Protein AF-A0A4Q6AE22-F1 (afdb_monomer_lite)

Radius of gyration: 16.76 Å; chains: 1; bounding box: 38×39×41 Å

Sequence (155 aa):
HFQGVCQVVDRLLEIVHPNRIYMGQKDYQQCQVVQRLLHLTNRDQLEMITVPTIREEDGLAMSSRNMRLNNSQRAKAPALYKTLVLAKASIQLHPLTEIKQKAVAALTAEGFAVDYFEIADATALLPSTDSSQKLVALVAASLDDIRLIDNLPLN

Foldseek 3Di:
DLVVVLVVVVVCCVVPVDLEDEAECFVLVSLLSVCVSCVVVVNPSRHYHYDYFDADPLRQGDDPLLVVDDPLRNVLRSLQVVLQVVLLVCLVPDFNVVSQVVSVVSSVVSPKAWPGWAKAASNPRHHDGSPHDWIKIKTWIDDVPRIDIGMDTND

pLDDT: mean 95.1, std 4.65, range [72.88, 98.69]

Structure (mmCIF, N/CA/C/O backbone):
data_AF-A0A4Q6AE22-F1
#
_entry.id   AF-A0A4Q6AE22-F1
#
loop_
_atom_site.group_PDB
_atom_site.id
_atom_site.type_symbol
_atom_site.label_atom_id
_atom_site.label_alt_id
_atom_site.label_comp_id
_atom_site.label_asym_id
_atom_site.label_entity_id
_atom_site.label_seq_id
_atom_site.pdbx_PDB_ins_code
_atom_site.Cartn_x
_atom_site.Cartn_y
_atom_site.Cartn_z
_atom_site.occupancy
_atom_site.B_iso_or_equiv
_atom_site.auth_seq_id
_atom_site.auth_comp_id
_atom_site.auth_asym_id
_atom_site.auth_atom_id
_atom_site.pdbx_PDB_model_num
ATOM 1 N N . HIS A 1 1 ? 13.798 -7.065 1.403 1.00 85.69 1 HIS A N 1
ATOM 2 C CA . HIS A 1 1 ? 12.707 -7.265 0.422 1.00 85.69 1 HIS A CA 1
ATOM 3 C C . HIS A 1 1 ? 12.933 -6.447 -0.854 1.00 85.69 1 HIS A C 1
ATOM 5 O O . HIS A 1 1 ? 13.262 -7.053 -1.864 1.00 85.69 1 HIS A O 1
ATOM 11 N N . PHE A 1 2 ? 12.861 -5.107 -0.820 1.00 92.25 2 PHE A N 1
ATOM 12 C CA . PHE A 1 2 ? 12.948 -4.266 -2.032 1.00 92.25 2 PHE A CA 1
ATOM 13 C C . PHE A 1 2 ? 14.236 -4.408 -2.854 1.00 92.25 2 PHE A C 1
ATOM 15 O O . PHE A 1 2 ? 14.163 -4.376 -4.073 1.00 92.25 2 PHE A O 1
ATOM 22 N N . GLN A 1 3 ? 15.392 -4.652 -2.229 1.00 92.81 3 GLN A N 1
ATOM 23 C CA . 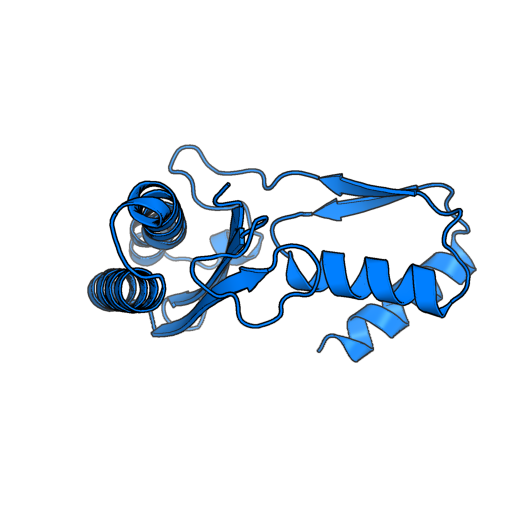GLN A 1 3 ? 16.628 -4.942 -2.970 1.00 92.81 3 GLN A CA 1
ATOM 24 C C . GLN A 1 3 ? 16.473 -6.140 -3.922 1.00 92.81 3 GLN A C 1
ATOM 26 O O . GLN A 1 3 ? 16.933 -6.082 -5.057 1.00 92.81 3 GLN A O 1
ATOM 31 N N . GLY A 1 4 ? 15.783 -7.198 -3.484 1.00 95.38 4 GLY A N 1
ATOM 32 C CA . GLY A 1 4 ? 15.500 -8.360 -4.328 1.00 95.38 4 GLY A CA 1
ATOM 33 C C . GLY A 1 4 ? 14.552 -8.019 -5.477 1.00 95.38 4 GLY A C 1
ATOM 34 O O . GLY A 1 4 ? 14.780 -8.454 -6.600 1.00 95.38 4 GLY A O 1
ATOM 35 N N . VAL A 1 5 ? 13.539 -7.179 -5.228 1.00 96.00 5 VAL A N 1
ATOM 36 C CA . VAL A 1 5 ? 12.656 -6.668 -6.290 1.00 96.00 5 VAL A CA 1
ATOM 37 C C . VAL A 1 5 ? 13.462 -5.892 -7.330 1.00 96.00 5 VAL A C 1
ATOM 39 O O . VAL A 1 5 ? 13.326 -6.171 -8.517 1.00 96.00 5 VAL A O 1
ATOM 42 N N . CYS A 1 6 ? 14.343 -4.982 -6.902 1.00 96.00 6 CYS A N 1
ATOM 43 C CA . CYS A 1 6 ? 15.194 -4.226 -7.819 1.00 96.00 6 CYS A CA 1
ATOM 44 C C . CYS A 1 6 ? 16.068 -5.142 -8.676 1.00 96.00 6 CYS A C 1
ATOM 46 O O . CYS A 1 6 ? 16.102 -4.967 -9.885 1.00 96.00 6 CYS A O 1
ATOM 48 N N . GLN A 1 7 ? 16.732 -6.132 -8.072 1.00 96.31 7 GLN A N 1
ATOM 49 C CA . GLN A 1 7 ? 17.598 -7.069 -8.798 1.00 96.31 7 GLN A CA 1
ATOM 50 C C . GLN A 1 7 ? 16.832 -7.871 -9.853 1.00 96.31 7 GLN A C 1
ATOM 52 O O . GLN A 1 7 ? 17.293 -8.012 -10.982 1.00 96.31 7 GLN A O 1
ATOM 57 N N . VAL A 1 8 ? 15.651 -8.386 -9.499 1.00 97.25 8 VAL A N 1
ATOM 58 C CA . VAL A 1 8 ? 14.835 -9.171 -10.432 1.00 97.25 8 VAL A CA 1
ATOM 59 C C . VAL A 1 8 ? 14.297 -8.292 -11.557 1.00 97.25 8 VAL A C 1
ATOM 61 O O . VAL A 1 8 ? 14.395 -8.676 -12.719 1.00 97.25 8 VAL A O 1
ATOM 64 N N . VAL A 1 9 ? 13.757 -7.112 -11.238 1.00 96.88 9 VAL A N 1
ATOM 65 C CA . VAL A 1 9 ? 13.241 -6.178 -12.249 1.00 96.88 9 VAL A CA 1
ATOM 66 C C . VAL A 1 9 ? 14.359 -5.736 -13.186 1.00 96.88 9 VAL A C 1
ATOM 68 O O . VAL A 1 9 ? 14.178 -5.791 -14.398 1.00 96.88 9 VAL A O 1
ATOM 71 N N . ASP A 1 10 ? 15.523 -5.367 -12.652 1.00 96.56 10 ASP A N 1
ATOM 72 C CA . ASP A 1 10 ? 16.675 -4.965 -13.457 1.00 96.56 10 ASP A CA 1
ATOM 73 C C . ASP A 1 10 ? 17.097 -6.074 -14.426 1.00 96.56 10 ASP A C 1
ATOM 75 O O . ASP A 1 10 ? 17.202 -5.846 -15.631 1.00 96.56 10 ASP A O 1
ATOM 79 N N . ARG A 1 11 ? 17.201 -7.312 -13.928 1.00 97.25 11 ARG A N 1
ATOM 80 C CA . ARG A 1 11 ? 17.538 -8.468 -14.759 1.00 97.25 11 ARG A CA 1
ATOM 81 C C . ARG A 1 11 ? 16.492 -8.751 -15.840 1.00 97.25 11 ARG A C 1
ATOM 83 O O . ARG A 1 11 ? 16.852 -9.119 -16.954 1.00 97.25 11 ARG A O 1
ATOM 90 N N . LEU A 1 12 ? 15.203 -8.589 -15.541 1.00 97.56 12 LEU A N 1
ATOM 91 C CA . LEU A 1 12 ? 14.133 -8.760 -16.530 1.00 97.56 12 LEU A CA 1
ATOM 92 C C . LEU A 1 12 ? 14.196 -7.693 -17.627 1.00 97.56 12 LEU A C 1
ATOM 94 O O . LEU A 1 12 ? 14.011 -8.016 -18.799 1.00 97.56 12 LEU A O 1
ATOM 98 N N . LEU A 1 13 ? 14.490 -6.443 -17.266 1.00 96.44 13 LEU A N 1
ATOM 99 C CA . LEU A 1 13 ? 14.644 -5.346 -18.222 1.00 96.44 13 LEU A CA 1
ATOM 100 C C . LEU A 1 13 ? 15.820 -5.576 -19.180 1.00 96.44 13 LEU A C 1
ATOM 102 O O . LEU A 1 13 ? 15.693 -5.294 -20.370 1.00 96.44 13 LEU A O 1
ATOM 106 N N . GLU A 1 14 ? 16.927 -6.136 -18.684 1.00 95.38 14 GLU A N 1
ATOM 107 C CA . GLU A 1 14 ? 18.074 -6.535 -19.511 1.00 95.38 14 GLU A CA 1
ATOM 108 C C . GLU A 1 14 ? 17.773 -7.684 -20.474 1.00 95.38 14 GLU A C 1
ATOM 110 O O . GLU A 1 14 ? 18.430 -7.793 -21.499 1.00 95.38 14 GLU A O 1
ATOM 115 N 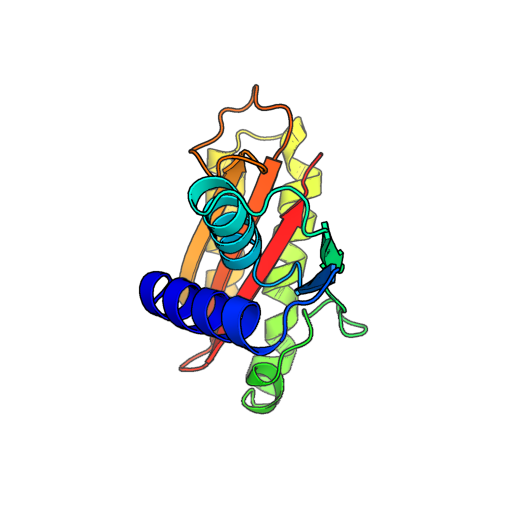N . ILE A 1 15 ? 16.843 -8.577 -20.132 1.00 97.31 15 ILE A N 1
ATOM 116 C CA . ILE A 1 15 ? 16.516 -9.745 -20.962 1.00 97.31 15 ILE A CA 1
ATOM 117 C C . ILE A 1 15 ? 15.461 -9.390 -22.012 1.00 97.31 15 ILE A C 1
ATOM 119 O O . ILE A 1 15 ? 15.552 -9.822 -23.158 1.00 97.31 15 ILE A O 1
ATOM 123 N N . VAL A 1 16 ? 14.427 -8.651 -21.607 1.00 97.56 16 VAL A N 1
ATOM 124 C CA . VAL A 1 16 ? 13.226 -8.423 -22.424 1.00 97.56 16 VAL A CA 1
ATOM 125 C C . VAL A 1 16 ? 13.347 -7.174 -23.297 1.00 97.56 16 VAL A C 1
ATOM 127 O O . VAL A 1 16 ? 12.730 -7.123 -24.356 1.00 97.56 16 VAL A O 1
ATOM 130 N N . HIS A 1 17 ? 14.121 -6.170 -22.871 1.00 94.75 17 HIS A N 1
ATOM 131 C CA . HIS A 1 17 ? 14.230 -4.865 -23.536 1.00 94.75 17 HIS A CA 1
ATOM 132 C C . HIS A 1 17 ? 12.874 -4.212 -23.881 1.00 94.75 17 HIS A C 1
ATOM 134 O O . HIS A 1 17 ? 12.637 -3.834 -25.031 1.00 94.75 17 HIS A O 1
ATOM 140 N N . PRO A 1 18 ? 11.945 -4.080 -22.916 1.00 96.44 18 PRO A N 1
ATOM 141 C CA . PRO A 1 18 ? 10.623 -3.558 -23.215 1.00 96.44 18 PRO A CA 1
ATOM 142 C C . PRO A 1 18 ? 10.654 -2.041 -23.440 1.00 96.44 18 PRO A C 1
ATOM 144 O O . PRO A 1 18 ? 11.430 -1.317 -22.818 1.00 96.44 18 PRO A O 1
ATOM 147 N N . ASN A 1 19 ? 9.727 -1.537 -24.256 1.00 95.75 19 ASN A N 1
ATOM 148 C CA . ASN A 1 19 ? 9.468 -0.095 -24.347 1.00 95.75 19 ASN A CA 1
ATOM 149 C C . ASN A 1 19 ? 8.627 0.420 -23.169 1.00 95.75 19 ASN A C 1
ATOM 151 O O . ASN A 1 19 ? 8.698 1.598 -22.827 1.00 95.75 19 ASN A O 1
ATOM 155 N N . ARG A 1 20 ? 7.810 -0.462 -22.576 1.00 96.94 20 ARG A N 1
ATOM 156 C CA . ARG A 1 20 ? 6.855 -0.137 -21.514 1.00 96.94 20 ARG A CA 1
ATOM 157 C C . ARG A 1 20 ? 6.848 -1.196 -20.427 1.00 96.94 20 ARG A C 1
ATOM 159 O O . ARG A 1 20 ? 6.905 -2.386 -20.735 1.00 96.94 20 ARG A O 1
ATOM 166 N N . ILE A 1 21 ? 6.671 -0.776 -19.180 1.00 97.06 21 ILE A N 1
ATOM 167 C CA . ILE A 1 21 ? 6.337 -1.674 -18.069 1.00 97.06 21 ILE A CA 1
ATOM 168 C C . ILE A 1 21 ? 5.072 -1.198 -17.369 1.00 97.06 21 ILE A C 1
ATOM 170 O O . ILE A 1 21 ? 4.838 -0.000 -17.234 1.00 97.06 21 ILE A O 1
ATOM 174 N N . TYR A 1 22 ? 4.269 -2.146 -16.901 1.00 97.31 22 TYR A N 1
ATOM 175 C CA . TYR A 1 22 ? 3.014 -1.875 -16.210 1.00 97.31 22 TYR A CA 1
ATOM 176 C C . TYR A 1 22 ? 3.121 -2.368 -14.774 1.00 97.31 22 TYR A C 1
ATOM 178 O O . TYR A 1 22 ? 3.446 -3.530 -14.535 1.00 97.31 22 TYR A O 1
ATOM 186 N N . MET A 1 23 ? 2.858 -1.480 -13.822 1.00 97.00 23 MET A N 1
ATOM 187 C CA . MET A 1 23 ? 3.033 -1.742 -12.396 1.00 97.00 23 MET A CA 1
ATOM 188 C C . MET A 1 23 ? 1.728 -1.449 -11.660 1.00 97.00 23 MET A C 1
ATOM 190 O O . MET A 1 23 ? 1.119 -0.402 -11.859 1.00 97.00 23 MET A O 1
ATOM 194 N N . GLY A 1 24 ? 1.269 -2.377 -10.823 1.00 96.94 24 GLY A N 1
ATOM 195 C CA . GLY A 1 24 ? 0.023 -2.204 -10.076 1.00 96.94 24 GLY A CA 1
ATOM 196 C C . GLY A 1 24 ? 0.176 -1.199 -8.934 1.00 96.94 24 GLY A C 1
ATOM 197 O O . GLY A 1 24 ? 1.002 -1.397 -8.046 1.00 96.94 24 GLY A O 1
ATOM 198 N N . GLN A 1 25 ? -0.671 -0.167 -8.906 1.00 96.50 25 GLN A N 1
ATOM 199 C CA . GLN A 1 25 ? -0.639 0.913 -7.910 1.00 96.50 25 GLN A CA 1
ATOM 200 C C . GLN A 1 25 ? -0.776 0.419 -6.464 1.00 96.50 25 GLN A C 1
ATOM 202 O O . GLN A 1 25 ? -0.298 1.072 -5.538 1.00 96.50 25 GLN A O 1
ATOM 207 N N . LYS A 1 26 ? -1.428 -0.728 -6.253 1.00 96.94 26 LYS A N 1
ATOM 208 C CA . LYS A 1 26 ? -1.612 -1.338 -4.931 1.00 96.94 26 LYS A CA 1
ATOM 209 C C . LYS A 1 26 ? -0.288 -1.490 -4.176 1.00 96.94 26 LYS A C 1
ATOM 211 O O . LYS A 1 26 ? -0.217 -1.170 -2.991 1.00 96.94 26 LYS A O 1
ATOM 216 N N . ASP A 1 27 ? 0.766 -1.905 -4.871 1.00 95.75 27 ASP A N 1
ATOM 217 C CA . ASP A 1 27 ? 2.125 -1.984 -4.344 1.00 95.75 27 ASP A CA 1
ATOM 218 C C . ASP A 1 27 ? 2.837 -0.633 -4.544 1.00 95.75 27 ASP A C 1
ATOM 220 O O . ASP A 1 27 ? 3.845 -0.521 -5.242 1.00 95.75 27 ASP A O 1
ATOM 224 N N . TYR A 1 28 ? 2.292 0.425 -3.935 1.00 95.69 28 TYR A N 1
ATOM 225 C CA . TYR A 1 28 ? 2.704 1.815 -4.175 1.00 9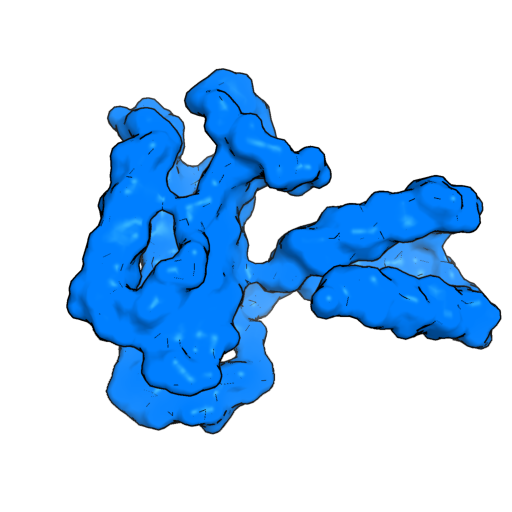5.69 28 TYR A CA 1
ATOM 226 C C . TYR A 1 28 ? 4.201 2.044 -3.944 1.00 95.69 28 TYR A C 1
ATOM 228 O O . TYR A 1 28 ? 4.894 2.625 -4.775 1.00 95.69 28 TYR A O 1
ATOM 236 N N . GLN A 1 29 ? 4.727 1.519 -2.833 1.00 94.75 29 GLN A N 1
ATOM 237 C CA . GLN A 1 29 ? 6.153 1.611 -2.517 1.00 94.75 29 GLN A CA 1
ATOM 238 C C . GLN A 1 29 ? 7.012 0.909 -3.574 1.00 94.75 29 GLN A C 1
ATOM 240 O O . GLN A 1 29 ? 8.062 1.424 -3.945 1.00 94.75 29 GLN A O 1
ATOM 245 N N . GLN A 1 30 ? 6.559 -0.232 -4.104 1.00 95.62 30 GLN A N 1
ATOM 246 C CA . GLN A 1 30 ? 7.262 -0.926 -5.180 1.00 95.62 30 GLN A CA 1
ATOM 247 C C . GLN A 1 30 ? 7.270 -0.097 -6.467 1.00 95.62 30 GLN A C 1
ATOM 249 O O . GLN A 1 30 ? 8.299 -0.047 -7.135 1.00 95.62 30 GLN A O 1
ATOM 254 N N . CYS A 1 31 ? 6.168 0.587 -6.790 1.00 95.69 31 CYS A N 1
ATOM 255 C CA . CYS A 1 31 ? 6.121 1.501 -7.931 1.00 95.69 31 CYS A CA 1
ATOM 256 C C . CYS A 1 31 ? 7.166 2.617 -7.789 1.00 95.69 31 CYS A C 1
ATOM 258 O O . CYS A 1 31 ? 7.968 2.815 -8.699 1.00 95.69 31 CYS A O 1
ATOM 260 N N . GLN A 1 32 ? 7.239 3.267 -6.623 1.00 94.25 32 GLN A N 1
ATOM 261 C CA . GLN A 1 32 ? 8.235 4.315 -6.369 1.00 94.25 32 GLN A CA 1
ATOM 262 C C . GLN A 1 32 ? 9.674 3.780 -6.412 1.00 94.25 32 GLN A C 1
ATOM 264 O O . GLN A 1 32 ? 10.564 4.420 -6.974 1.00 94.25 32 GLN A O 1
ATOM 269 N N . VAL A 1 33 ? 9.909 2.585 -5.865 1.00 95.06 33 VAL A N 1
ATOM 270 C CA . VAL A 1 33 ? 11.220 1.922 -5.898 1.00 95.06 33 VAL A CA 1
ATOM 271 C C . VAL A 1 33 ? 11.652 1.612 -7.333 1.00 95.06 33 VAL A C 1
ATOM 273 O O . VAL A 1 33 ? 12.793 1.898 -7.693 1.00 95.06 33 VAL A O 1
ATOM 276 N N . VAL A 1 34 ? 10.760 1.068 -8.167 1.00 95.75 34 VAL A N 1
ATOM 277 C CA . VAL A 1 34 ? 11.070 0.760 -9.573 1.00 95.75 34 VAL A CA 1
ATOM 278 C C . VAL A 1 34 ? 11.266 2.039 -10.384 1.00 95.75 34 VAL A C 1
ATOM 280 O O . VAL A 1 34 ? 12.232 2.124 -11.136 1.00 95.75 34 VAL A O 1
ATOM 283 N N . GLN A 1 35 ? 10.448 3.071 -10.168 1.00 94.50 35 GLN A N 1
ATOM 284 C CA . GLN A 1 35 ? 10.649 4.376 -10.798 1.00 94.50 35 GLN A CA 1
ATOM 285 C C . GLN A 1 35 ? 12.040 4.942 -10.469 1.00 94.50 35 GLN A C 1
ATOM 287 O O . GLN A 1 35 ? 12.754 5.422 -11.351 1.00 94.50 35 GLN A O 1
ATOM 292 N N . ARG A 1 36 ? 12.464 4.845 -9.201 1.00 94.12 36 ARG A N 1
ATOM 293 C CA . ARG A 1 36 ? 13.798 5.284 -8.776 1.00 94.12 36 ARG A CA 1
ATOM 294 C C . ARG A 1 36 ? 14.910 4.424 -9.376 1.00 94.12 36 ARG A C 1
ATOM 296 O O . ARG A 1 36 ? 15.947 4.973 -9.735 1.00 94.12 36 ARG A O 1
ATOM 303 N N . LEU A 1 37 ? 14.709 3.112 -9.499 1.00 95.69 37 LEU A N 1
ATOM 304 C CA . LEU A 1 37 ? 15.655 2.204 -10.152 1.00 95.69 37 LEU A CA 1
ATOM 305 C C . LEU A 1 37 ? 15.881 2.586 -11.619 1.00 95.69 37 LEU A C 1
ATOM 307 O O . LEU A 1 37 ? 17.031 2.669 -12.046 1.00 95.69 37 LEU A O 1
ATOM 311 N N . LEU A 1 38 ? 14.810 2.844 -12.378 1.00 95.81 38 LEU A N 1
ATOM 312 C CA . LEU A 1 38 ? 14.913 3.245 -13.786 1.00 95.81 38 LEU A CA 1
ATOM 313 C C . LEU A 1 38 ? 15.749 4.514 -13.939 1.00 95.81 38 LEU A C 1
ATOM 315 O O . LEU A 1 38 ? 16.655 4.558 -14.766 1.00 95.81 38 LEU A O 1
ATOM 319 N N . HIS A 1 39 ? 15.511 5.496 -13.073 1.00 94.50 39 HIS A N 1
ATOM 320 C CA . HIS A 1 39 ? 16.293 6.723 -13.053 1.00 94.50 39 HIS A CA 1
ATOM 321 C C . HIS A 1 39 ? 17.772 6.477 -12.715 1.00 94.50 39 HIS A C 1
ATOM 323 O O . HIS A 1 39 ? 18.668 6.933 -13.417 1.00 94.50 39 HIS A O 1
ATOM 329 N N . LEU A 1 40 ? 18.056 5.698 -11.664 1.00 95.12 40 LEU A N 1
ATOM 330 C CA . LEU A 1 40 ? 19.432 5.393 -11.245 1.00 95.12 40 LEU A CA 1
ATOM 331 C C . LEU A 1 40 ? 20.215 4.557 -12.269 1.00 95.12 40 LEU A C 1
ATOM 333 O O . LEU A 1 40 ? 21.443 4.558 -12.244 1.00 95.12 40 LEU A O 1
ATOM 337 N N . THR A 1 41 ? 19.518 3.845 -13.155 1.00 95.06 41 THR A N 1
ATOM 338 C CA . THR A 1 41 ? 20.111 3.003 -14.206 1.00 95.06 41 THR A CA 1
ATOM 339 C C . THR A 1 41 ? 20.099 3.668 -15.586 1.00 95.06 41 THR A C 1
ATOM 341 O O . THR A 1 41 ? 20.421 3.014 -16.575 1.00 95.06 41 THR A O 1
ATOM 344 N N . ASN A 1 42 ? 19.779 4.969 -15.664 1.00 94.69 42 ASN A N 1
ATOM 345 C CA . ASN A 1 42 ? 19.686 5.758 -16.902 1.00 94.69 42 ASN A CA 1
ATOM 346 C C . ASN A 1 42 ? 18.695 5.180 -17.930 1.00 94.69 42 ASN A C 1
ATOM 348 O O . ASN A 1 42 ? 18.930 5.220 -19.139 1.00 94.69 42 ASN A O 1
ATOM 352 N N . ARG A 1 43 ? 17.581 4.620 -17.453 1.00 94.69 43 ARG A N 1
ATOM 353 C CA . ARG A 1 43 ? 16.504 4.044 -18.273 1.00 94.69 43 ARG A CA 1
ATOM 354 C C . ARG A 1 43 ? 15.254 4.924 -18.287 1.00 94.69 43 ARG A C 1
ATOM 356 O O . ARG A 1 43 ? 14.156 4.411 -18.465 1.00 94.69 43 ARG A O 1
ATOM 363 N N . ASP A 1 44 ? 15.401 6.242 -18.145 1.00 90.06 44 ASP A N 1
ATOM 364 C CA . ASP A 1 44 ? 14.270 7.187 -18.119 1.00 90.06 44 ASP A CA 1
ATOM 365 C C . ASP A 1 44 ? 13.440 7.199 -19.423 1.00 90.06 44 ASP A C 1
ATOM 367 O O . ASP A 1 44 ? 12.316 7.690 -19.434 1.00 90.06 44 ASP A O 1
ATOM 371 N N . GLN A 1 45 ? 13.970 6.650 -20.526 1.00 91.75 45 GLN A N 1
ATOM 372 C CA . GLN A 1 45 ? 13.238 6.491 -21.793 1.00 91.75 45 GLN A CA 1
ATOM 373 C C . GLN A 1 45 ? 12.225 5.335 -21.774 1.00 91.75 45 GLN A C 1
ATOM 375 O O . GLN A 1 45 ? 11.355 5.271 -22.641 1.00 91.75 45 GLN A O 1
ATOM 380 N N . LEU A 1 46 ? 12.347 4.408 -20.821 1.00 95.44 46 LEU A N 1
ATOM 381 C CA . LEU A 1 46 ? 11.389 3.328 -20.638 1.00 95.44 46 LEU A CA 1
ATOM 382 C C . LEU A 1 46 ? 10.144 3.879 -19.943 1.00 95.44 46 LEU A C 1
ATOM 384 O O . LEU A 1 46 ? 10.213 4.416 -18.838 1.00 95.44 46 LEU A O 1
ATOM 388 N N . GLU A 1 47 ? 8.986 3.715 -20.576 1.00 96.19 47 GLU A N 1
ATOM 389 C CA . GLU A 1 47 ? 7.727 4.237 -20.052 1.00 96.19 47 GLU A CA 1
ATOM 390 C C . GLU A 1 47 ? 7.171 3.291 -18.975 1.00 96.19 47 GLU A C 1
ATOM 392 O O . GLU A 1 47 ? 6.716 2.179 -19.260 1.00 96.19 47 GLU A O 1
ATOM 397 N N . MET A 1 48 ? 7.210 3.724 -17.715 1.00 96.25 48 MET A N 1
ATOM 398 C CA . MET A 1 48 ? 6.556 3.019 -16.616 1.00 96.25 48 MET A CA 1
ATOM 399 C C . MET A 1 48 ? 5.134 3.546 -16.420 1.00 96.25 48 MET A C 1
ATOM 401 O O . MET A 1 48 ? 4.921 4.723 -16.139 1.00 96.25 48 MET A O 1
ATOM 405 N N . ILE A 1 49 ? 4.158 2.648 -16.531 1.00 97.06 49 ILE A N 1
ATOM 406 C CA . ILE A 1 49 ? 2.734 2.954 -16.412 1.00 97.06 49 ILE A CA 1
ATOM 407 C C . ILE A 1 49 ? 2.206 2.340 -15.117 1.00 97.06 49 ILE A C 1
ATOM 409 O O . ILE A 1 49 ? 2.129 1.117 -14.967 1.00 97.06 49 ILE A O 1
ATOM 413 N N . THR A 1 50 ? 1.808 3.198 -14.181 1.00 95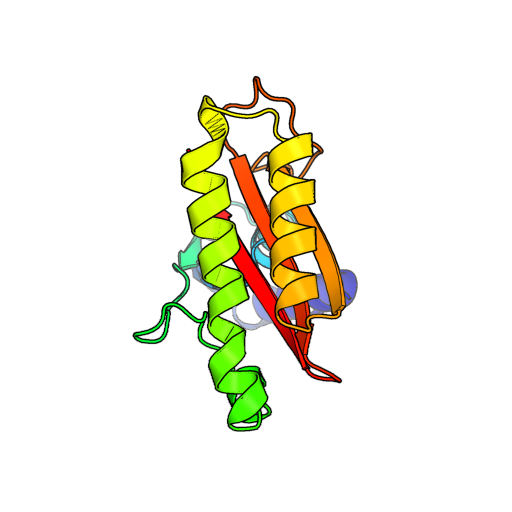.50 50 THR A N 1
ATOM 414 C CA . THR A 1 50 ? 1.141 2.770 -12.948 1.00 95.50 50 THR A CA 1
ATOM 415 C C . THR A 1 50 ? -0.340 2.524 -13.224 1.00 95.50 50 THR A C 1
ATOM 417 O O . THR A 1 50 ? -1.072 3.435 -13.610 1.00 95.50 50 THR A O 1
ATOM 420 N N . VAL A 1 51 ? -0.789 1.287 -13.025 1.00 97.38 51 VAL A N 1
ATOM 421 C CA . VAL A 1 51 ? -2.166 0.852 -13.286 1.00 97.38 51 VAL A CA 1
ATOM 422 C C . VAL A 1 51 ? -2.980 0.921 -11.990 1.00 97.38 51 VAL A C 1
ATOM 424 O O . VAL A 1 51 ? -2.526 0.369 -10.981 1.00 97.38 51 VAL A O 1
ATOM 427 N N . PRO A 1 52 ? -4.168 1.560 -11.983 1.00 96.56 52 PRO A N 1
ATOM 428 C CA . PRO A 1 52 ? -4.996 1.678 -10.787 1.00 96.56 52 PRO A CA 1
ATOM 429 C C . PRO A 1 52 ? -5.327 0.337 -10.128 1.00 96.56 52 PRO A C 1
ATOM 431 O O . PRO A 1 52 ? -5.513 -0.682 -10.795 1.00 96.56 52 PRO A O 1
ATOM 434 N N . THR A 1 53 ? -5.439 0.350 -8.800 1.00 97.56 53 THR A N 1
ATOM 435 C CA . THR A 1 53 ? -5.841 -0.827 -8.022 1.00 97.56 53 THR A CA 1
ATOM 436 C C . THR A 1 53 ? -7.257 -1.263 -8.393 1.00 97.56 53 THR A C 1
ATOM 438 O O . THR A 1 53 ? -8.211 -0.513 -8.186 1.00 97.56 53 THR A O 1
ATOM 441 N N . ILE A 1 54 ? -7.403 -2.500 -8.872 1.00 97.56 54 ILE A N 1
ATOM 442 C CA . ILE A 1 54 ? -8.712 -3.134 -9.054 1.00 97.56 54 ILE A CA 1
ATOM 443 C C . ILE A 1 54 ? -9.233 -3.588 -7.688 1.00 97.56 54 ILE A C 1
ATOM 445 O O . ILE A 1 54 ? -8.485 -4.132 -6.866 1.00 97.56 54 ILE A O 1
ATOM 449 N N . ARG A 1 55 ? -10.518 -3.346 -7.445 1.00 97.69 55 ARG A N 1
ATOM 450 C CA . ARG A 1 55 ? -11.197 -3.635 -6.182 1.00 97.69 55 ARG A CA 1
ATOM 451 C C . ARG A 1 55 ? -12.381 -4.562 -6.418 1.00 97.69 55 ARG A C 1
ATOM 453 O O . ARG A 1 55 ? -12.992 -4.526 -7.481 1.00 97.69 55 ARG A O 1
ATOM 460 N N . GLU A 1 56 ? -12.675 -5.380 -5.418 1.00 97.19 56 GLU A N 1
ATOM 461 C CA . GLU A 1 56 ? -13.921 -6.143 -5.329 1.00 97.19 56 GLU A CA 1
ATOM 462 C C . GLU A 1 56 ? -15.101 -5.190 -5.037 1.00 97.19 56 GLU A C 1
ATOM 464 O O . GLU A 1 56 ? -14.889 -4.019 -4.709 1.00 97.19 56 GLU A O 1
ATOM 469 N N . GLU A 1 57 ? -16.346 -5.664 -5.157 1.00 96.75 57 GLU A N 1
ATOM 470 C CA . GLU A 1 57 ? -17.552 -4.822 -5.008 1.00 96.75 57 GLU A CA 1
ATOM 471 C C . GLU A 1 57 ? -17.648 -4.116 -3.646 1.00 96.75 57 GLU A C 1
ATOM 473 O O . GLU A 1 57 ? -18.187 -3.018 -3.538 1.00 96.75 57 GLU A O 1
ATOM 478 N N . ASP A 1 58 ? -17.080 -4.719 -2.604 1.00 96.31 58 ASP A N 1
ATOM 479 C CA . ASP A 1 58 ? -17.027 -4.164 -1.250 1.00 96.31 58 ASP A CA 1
ATOM 480 C C . ASP A 1 58 ? -15.810 -3.257 -0.992 1.00 96.31 58 ASP A C 1
ATOM 482 O O . ASP A 1 58 ? -15.614 -2.768 0.123 1.00 96.31 58 ASP A O 1
ATOM 486 N N . GLY A 1 59 ? -14.996 -3.012 -2.021 1.00 96.81 59 GLY A N 1
ATOM 487 C CA . GLY A 1 59 ? -13.850 -2.111 -1.994 1.00 96.81 59 GLY A CA 1
ATOM 488 C C . GLY A 1 59 ? -12.523 -2.761 -1.605 1.00 96.81 59 GLY A C 1
ATOM 489 O O . GLY A 1 59 ? -11.486 -2.091 -1.686 1.00 96.81 59 GLY A O 1
ATOM 490 N N . LEU A 1 60 ? -12.506 -4.047 -1.231 1.00 97.69 60 LEU A N 1
ATOM 491 C CA . LEU A 1 60 ? -11.261 -4.758 -0.945 1.00 97.69 60 LEU A CA 1
ATOM 492 C C . LEU A 1 60 ? -10.360 -4.777 -2.189 1.00 97.69 60 LEU A C 1
ATOM 494 O O . LEU A 1 60 ? -10.774 -5.195 -3.268 1.00 97.69 60 LEU A O 1
ATOM 498 N N . ALA A 1 61 ? -9.106 -4.342 -2.044 1.00 97.94 61 ALA A N 1
ATOM 499 C CA . ALA A 1 61 ? -8.127 -4.426 -3.122 1.00 97.94 61 ALA A CA 1
ATOM 500 C C . ALA A 1 61 ? -7.895 -5.891 -3.528 1.00 97.94 61 ALA A C 1
ATOM 502 O O . ALA A 1 61 ? -7.555 -6.731 -2.684 1.00 97.94 61 ALA A O 1
ATOM 503 N N . MET A 1 62 ? -8.020 -6.199 -4.822 1.00 97.12 62 MET A N 1
ATOM 504 C CA . MET A 1 62 ? -7.837 -7.566 -5.309 1.00 97.12 62 MET A CA 1
ATOM 505 C C . MET A 1 62 ? -6.419 -8.065 -4.999 1.00 97.12 62 MET A C 1
ATOM 507 O O . MET A 1 62 ? -5.416 -7.352 -5.125 1.00 97.12 62 MET A O 1
ATOM 511 N N . SER A 1 63 ? -6.326 -9.303 -4.523 1.00 96.12 63 SER A N 1
ATOM 512 C CA . SER A 1 63 ? -5.074 -9.926 -4.100 1.00 96.12 63 SER A CA 1
ATOM 513 C C . SER A 1 63 ? -5.183 -11.435 -4.193 1.00 96.12 63 SER A C 1
ATOM 515 O O . SER A 1 63 ? -6.160 -12.001 -3.713 1.00 96.12 63 SER A O 1
ATOM 517 N N . SER A 1 64 ? -4.125 -12.113 -4.640 1.00 94.56 64 SER A N 1
ATOM 518 C CA . SER A 1 64 ? -4.020 -13.567 -4.446 1.00 94.56 64 SER A CA 1
ATOM 519 C C . SER A 1 64 ? -4.087 -13.952 -2.962 1.00 94.56 64 SER A C 1
ATOM 521 O O . SER A 1 64 ? -4.580 -15.021 -2.618 1.00 94.56 64 SER A O 1
ATOM 523 N N . ARG A 1 65 ? -3.661 -13.052 -2.062 1.00 95.12 65 ARG A N 1
ATOM 524 C CA . ARG A 1 65 ? -3.769 -13.245 -0.607 1.00 95.12 65 ARG A CA 1
ATOM 525 C C . ARG A 1 65 ? -5.217 -13.306 -0.110 1.00 95.12 65 ARG A C 1
ATOM 527 O O . ARG A 1 65 ? -5.437 -13.920 0.926 1.00 95.12 65 ARG A O 1
ATOM 534 N N . ASN A 1 66 ? -6.188 -12.737 -0.833 1.00 96.12 66 ASN A N 1
ATOM 535 C CA . ASN A 1 66 ? -7.594 -12.751 -0.413 1.00 96.12 66 ASN A CA 1
ATOM 536 C C . ASN A 1 66 ? -8.143 -14.186 -0.378 1.00 96.12 66 ASN A C 1
ATOM 538 O O . ASN A 1 66 ? -8.939 -14.507 0.493 1.00 96.12 66 ASN A O 1
ATOM 542 N N . MET A 1 67 ? -7.634 -15.072 -1.245 1.00 95.56 67 MET A N 1
ATOM 543 C CA . MET A 1 67 ? -7.994 -16.498 -1.285 1.00 95.56 67 MET A CA 1
ATOM 544 C C . MET A 1 67 ? -7.602 -17.275 -0.023 1.00 95.56 67 MET A C 1
ATOM 546 O O . MET A 1 67 ? -8.082 -18.384 0.185 1.00 95.56 67 MET A O 1
ATOM 550 N N . ARG A 1 68 ? -6.699 -16.728 0.800 1.00 96.88 68 ARG A N 1
ATOM 551 C CA . ARG A 1 68 ? -6.290 -17.344 2.068 1.00 96.88 68 ARG A CA 1
ATOM 552 C C . ARG A 1 68 ? -7.234 -16.986 3.212 1.00 96.88 68 ARG A C 1
ATOM 554 O O . ARG A 1 68 ? -7.191 -17.651 4.239 1.00 96.88 68 ARG A O 1
ATOM 561 N N . LEU A 1 69 ? -8.045 -15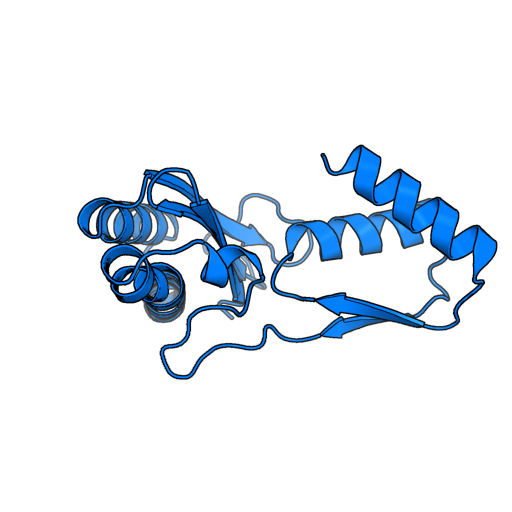.937 3.051 1.00 97.25 69 LEU A N 1
ATOM 562 C CA . LEU A 1 69 ? -8.948 -15.467 4.092 1.00 97.25 69 LEU A CA 1
ATOM 563 C C . LEU A 1 69 ? -10.096 -16.464 4.253 1.00 97.25 69 LEU A C 1
ATOM 565 O O . LEU A 1 69 ? -10.751 -16.835 3.281 1.00 97.25 69 LEU A O 1
ATOM 569 N N . ASN A 1 70 ? -10.385 -16.853 5.490 1.00 97.12 70 ASN A N 1
ATOM 570 C CA . ASN A 1 70 ? -11.643 -17.525 5.796 1.00 97.12 70 ASN A CA 1
ATOM 571 C C . ASN A 1 70 ? -12.821 -16.532 5.718 1.00 97.12 70 ASN A C 1
ATOM 573 O O . ASN A 1 70 ? -12.629 -15.318 5.655 1.00 97.12 70 ASN A O 1
ATOM 577 N N . ASN A 1 71 ? -14.057 -17.036 5.771 1.00 97.12 71 ASN A N 1
ATOM 578 C CA . ASN A 1 71 ? -15.261 -16.208 5.621 1.00 97.12 71 ASN A CA 1
ATOM 579 C C . ASN A 1 71 ? -15.335 -15.037 6.620 1.00 97.12 71 ASN A C 1
ATOM 581 O O . ASN A 1 71 ? -15.735 -13.936 6.247 1.00 97.12 71 ASN A O 1
ATOM 585 N N . SER A 1 72 ? -14.920 -15.252 7.874 1.00 96.75 72 SER A N 1
ATOM 586 C CA . SER A 1 72 ? -14.926 -14.211 8.913 1.00 96.75 72 SER A CA 1
ATOM 587 C C . SER A 1 72 ? -13.873 -13.135 8.635 1.00 96.75 72 SER A C 1
ATOM 589 O O . SER A 1 72 ? -14.171 -11.942 8.655 1.00 96.75 72 SER A O 1
ATOM 591 N N . GLN A 1 73 ? -12.649 -13.542 8.289 1.00 97.81 73 GLN A N 1
ATOM 592 C CA . GLN A 1 73 ? -11.575 -12.620 7.913 1.00 97.81 73 GLN A CA 1
ATOM 593 C C . GLN A 1 73 ? -11.928 -11.842 6.636 1.00 97.81 73 GLN A C 1
ATOM 595 O O . GLN A 1 73 ? -11.738 -10.628 6.570 1.00 97.81 73 GLN A O 1
ATOM 600 N N . ARG A 1 74 ? -12.502 -12.510 5.628 1.00 97.50 74 ARG A N 1
ATOM 601 C CA . ARG A 1 74 ? -12.917 -11.879 4.370 1.00 97.50 74 ARG A CA 1
ATOM 602 C C . ARG A 1 74 ? -13.995 -10.825 4.595 1.00 97.50 74 ARG A C 1
ATOM 604 O O . ARG A 1 74 ? -13.918 -9.780 3.959 1.00 97.50 74 ARG A O 1
ATOM 611 N N . ALA A 1 75 ? -14.946 -11.052 5.501 1.00 97.31 75 ALA A N 1
ATOM 612 C CA . ALA A 1 75 ? -15.968 -10.062 5.846 1.00 97.31 75 ALA A CA 1
ATOM 613 C C . ALA A 1 75 ? -15.381 -8.791 6.494 1.00 97.31 75 ALA A C 1
ATOM 615 O O . ALA A 1 75 ? -15.914 -7.699 6.302 1.00 97.31 75 ALA A O 1
ATOM 616 N N . LYS A 1 76 ? -14.262 -8.918 7.219 1.00 97.81 76 LYS A N 1
ATOM 617 C CA . LYS A 1 76 ? -13.547 -7.805 7.871 1.00 97.81 76 LYS A CA 1
ATOM 618 C C . LYS A 1 76 ? -12.582 -7.072 6.941 1.00 97.81 76 LYS A C 1
ATOM 620 O O . LYS A 1 76 ? -12.361 -5.874 7.099 1.00 97.81 76 LYS A O 1
ATOM 625 N N . ALA A 1 77 ? -12.016 -7.770 5.955 1.00 98.00 77 ALA A N 1
ATOM 626 C CA . ALA A 1 77 ? -10.996 -7.250 5.041 1.00 98.00 77 ALA A CA 1
ATOM 627 C C . ALA A 1 77 ? -11.324 -5.876 4.397 1.00 98.00 77 ALA A C 1
ATOM 629 O O . ALA A 1 77 ? -10.422 -5.036 4.332 1.00 98.00 77 ALA A O 1
ATOM 630 N N . PRO A 1 78 ? -12.578 -5.568 3.996 1.00 98.19 78 PRO A N 1
ATOM 631 C CA . PRO A 1 78 ? -12.945 -4.254 3.458 1.00 98.19 78 PRO A CA 1
ATOM 632 C C . PRO A 1 78 ? -12.713 -3.070 4.406 1.00 98.19 78 PRO A C 1
ATOM 634 O O . PRO A 1 78 ? -12.640 -1.929 3.946 1.00 98.19 78 PRO A O 1
ATOM 637 N N . ALA A 1 79 ? -12.571 -3.303 5.717 1.00 98.06 79 ALA A N 1
ATOM 638 C CA . ALA A 1 79 ? -12.243 -2.253 6.681 1.00 98.06 79 ALA A CA 1
ATOM 639 C C . ALA A 1 79 ? -10.942 -1.515 6.322 1.00 98.06 79 ALA A C 1
ATOM 641 O O . ALA A 1 79 ? -10.848 -0.311 6.555 1.00 98.06 79 ALA A O 1
ATOM 642 N N . LEU A 1 80 ? -9.987 -2.200 5.680 1.00 97.69 80 LEU A N 1
ATOM 643 C CA . LEU A 1 80 ? -8.728 -1.613 5.216 1.00 97.69 80 LEU A CA 1
ATOM 644 C C . LEU A 1 80 ? -8.962 -0.451 4.239 1.00 97.69 80 LEU A C 1
ATOM 646 O O . LEU A 1 80 ? -8.375 0.617 4.379 1.00 97.69 80 LEU A O 1
ATOM 650 N N . TYR A 1 81 ? -9.859 -0.640 3.269 1.00 98.31 81 TYR A N 1
ATOM 651 C CA . TYR A 1 81 ? -10.197 0.408 2.309 1.00 98.31 81 TYR A CA 1
ATOM 652 C C . TYR A 1 81 ? -11.098 1.479 2.931 1.00 98.31 81 TYR A C 1
ATOM 654 O O . TYR A 1 81 ? -10.914 2.670 2.681 1.00 98.31 81 TYR A O 1
ATOM 662 N N . LYS A 1 82 ? -12.041 1.081 3.794 1.00 98.25 82 LYS A N 1
ATOM 663 C CA . LYS A 1 82 ? -12.923 2.028 4.493 1.00 98.25 82 LYS A CA 1
ATOM 664 C C . LYS A 1 82 ? -12.128 3.050 5.308 1.00 98.25 82 LYS A C 1
ATOM 666 O O . LYS A 1 82 ? -12.444 4.236 5.244 1.00 98.25 82 LYS A O 1
ATOM 671 N N . THR A 1 83 ? -11.078 2.639 6.023 1.00 98.19 83 THR A N 1
ATOM 672 C CA . THR A 1 83 ? -10.241 3.585 6.782 1.00 98.19 83 THR A CA 1
ATOM 673 C C . THR A 1 83 ? -9.453 4.532 5.882 1.00 98.19 83 THR A C 1
ATOM 675 O O . THR A 1 83 ? -9.342 5.710 6.214 1.00 98.19 83 THR A O 1
ATOM 678 N N . LEU A 1 84 ? -8.993 4.083 4.710 1.00 98.38 84 LEU A N 1
ATOM 679 C CA . LEU A 1 84 ? -8.381 4.961 3.706 1.00 98.38 84 LEU A CA 1
ATOM 680 C C . LEU A 1 84 ? -9.366 6.016 3.181 1.00 98.38 84 LEU A C 1
ATOM 682 O O . LEU A 1 84 ? -9.016 7.191 3.071 1.00 98.38 84 LEU A O 1
ATOM 686 N N . VAL A 1 85 ? -10.608 5.623 2.888 1.00 98.19 85 VAL A N 1
ATOM 687 C CA . VAL A 1 85 ? -11.660 6.547 2.430 1.00 98.19 85 VAL A CA 1
ATOM 688 C C . VAL A 1 85 ? -12.009 7.568 3.516 1.00 98.19 85 VAL A C 1
ATOM 690 O O . VAL A 1 85 ? -12.106 8.761 3.231 1.00 98.19 85 VAL A O 1
ATOM 693 N N . LEU A 1 86 ? -12.134 7.128 4.771 1.00 97.62 86 LEU A N 1
ATOM 694 C CA . LEU A 1 86 ? -12.367 8.020 5.910 1.00 97.62 86 LEU A CA 1
ATOM 695 C C . LEU A 1 86 ? -11.199 8.985 6.129 1.00 97.62 86 LEU A C 1
ATOM 697 O O . LEU A 1 86 ? -11.424 10.167 6.389 1.00 97.62 86 LEU A O 1
ATOM 701 N N . ALA A 1 87 ? -9.960 8.512 5.977 1.00 97.19 87 ALA A N 1
ATOM 702 C CA . ALA A 1 87 ? -8.783 9.365 6.047 1.00 97.19 87 ALA A CA 1
ATOM 703 C C . ALA A 1 87 ? -8.822 10.444 4.960 1.00 97.19 87 ALA A C 1
ATOM 705 O O . ALA A 1 87 ? -8.656 11.620 5.272 1.00 97.19 87 ALA A O 1
ATOM 706 N N . LYS A 1 88 ? -9.147 10.070 3.714 1.00 96.88 88 LYS A N 1
ATOM 707 C CA . LYS A 1 88 ? -9.310 11.011 2.596 1.00 96.88 88 LYS A CA 1
ATOM 708 C C . LYS A 1 88 ? -10.367 12.078 2.866 1.00 96.88 88 LYS A C 1
ATOM 710 O O . LYS A 1 88 ? -10.128 13.244 2.584 1.00 96.88 88 LYS A O 1
ATOM 715 N N . ALA A 1 89 ? -11.507 11.705 3.441 1.00 96.44 89 ALA A N 1
ATOM 716 C CA . ALA A 1 89 ? -12.549 12.667 3.799 1.00 96.44 89 ALA A CA 1
ATOM 717 C C . ALA A 1 89 ? -12.134 13.613 4.946 1.00 96.44 89 ALA A C 1
ATOM 719 O O . ALA A 1 89 ? -12.708 14.689 5.094 1.00 96.44 89 ALA A O 1
ATOM 720 N N . SER A 1 90 ? -11.141 13.224 5.751 1.00 95.06 90 SER A N 1
ATOM 721 C CA . SER A 1 90 ? -10.758 13.921 6.983 1.00 95.06 90 SER A CA 1
ATOM 722 C C . SER A 1 90 ? -9.561 14.863 6.823 1.00 95.06 90 SER A C 1
ATOM 724 O O . SER A 1 90 ? -9.338 15.675 7.717 1.00 95.06 90 SER A O 1
ATOM 726 N N . ILE A 1 91 ? -8.805 14.797 5.714 1.00 92.69 91 ILE A N 1
ATOM 727 C CA . ILE A 1 91 ? -7.521 15.520 5.563 1.00 92.69 91 ILE A CA 1
ATOM 728 C C . ILE A 1 91 ? -7.619 17.047 5.682 1.00 92.69 91 ILE A C 1
ATOM 730 O O . ILE A 1 91 ? -6.625 17.689 5.987 1.00 92.69 91 ILE A O 1
ATOM 734 N N . GLN A 1 92 ? -8.794 17.631 5.423 1.00 89.81 92 GLN A N 1
ATOM 735 C CA . GLN A 1 92 ? -9.030 19.079 5.541 1.00 89.81 92 GLN A CA 1
ATOM 736 C C . GLN A 1 92 ? -9.648 19.476 6.889 1.00 89.81 92 GLN A C 1
ATOM 738 O O . GLN A 1 92 ? -9.802 20.659 7.175 1.00 89.81 92 GLN A O 1
ATOM 743 N N . LEU A 1 93 ? -10.061 18.494 7.693 1.00 91.94 93 LEU A N 1
ATOM 744 C CA . LEU A 1 93 ? -10.834 18.699 8.919 1.00 91.94 93 LEU A CA 1
ATOM 745 C C . LEU A 1 93 ? -10.019 18.402 10.178 1.00 91.94 93 LEU A C 1
ATOM 747 O O . LEU A 1 93 ? -10.301 18.958 11.236 1.00 91.94 93 LEU A O 1
ATOM 751 N N . HIS A 1 94 ? -9.029 17.518 10.068 1.00 93.88 94 HIS A N 1
ATOM 752 C CA . HIS A 1 94 ? -8.261 17.005 11.192 1.00 93.88 94 HIS A CA 1
ATOM 753 C C . HIS A 1 94 ? -6.762 16.987 10.873 1.00 93.88 94 HIS A C 1
ATOM 755 O O . HIS A 1 94 ? -6.393 16.732 9.724 1.00 93.88 94 HIS A O 1
ATOM 761 N N . PRO A 1 95 ? -5.887 17.179 11.878 1.00 94.69 95 PRO A N 1
ATOM 762 C CA . PRO A 1 95 ? -4.452 16.970 11.715 1.00 94.69 95 PRO A CA 1
ATOM 763 C C . PRO A 1 95 ? -4.141 15.545 11.247 1.00 94.69 95 PRO A C 1
ATOM 765 O O . PRO A 1 95 ? -4.773 14.582 11.700 1.00 94.69 95 PRO A O 1
ATOM 768 N N . LEU A 1 96 ? -3.111 15.378 10.410 1.00 94.19 96 LEU A N 1
ATOM 769 C CA . LEU A 1 96 ? -2.739 14.056 9.887 1.00 94.19 96 LEU A CA 1
ATOM 770 C C . LEU A 1 96 ? -2.457 13.035 11.004 1.00 94.19 96 LEU A C 1
ATOM 772 O O . LEU A 1 96 ? -2.778 11.856 10.866 1.00 94.19 96 LEU A O 1
ATOM 776 N N . THR A 1 97 ? -1.892 13.470 12.132 1.00 95.25 97 THR A N 1
ATOM 777 C CA . THR A 1 97 ? -1.621 12.611 13.297 1.00 95.25 97 THR A CA 1
ATOM 778 C C . THR A 1 97 ? -2.892 12.006 13.893 1.00 95.25 97 THR A C 1
ATOM 780 O O . THR A 1 97 ? -2.919 10.806 14.170 1.00 95.25 97 THR A O 1
ATOM 783 N N . GLU A 1 98 ? -3.954 12.800 14.035 1.00 96.75 98 GLU A N 1
ATOM 784 C CA . GLU A 1 98 ? -5.254 12.351 14.541 1.00 96.75 98 GLU A CA 1
ATOM 785 C C . GLU A 1 98 ? -5.898 11.349 13.574 1.00 96.75 98 GLU A C 1
ATOM 787 O O . GLU A 1 98 ? -6.408 10.308 13.994 1.00 96.75 98 GLU A O 1
ATOM 792 N N . ILE A 1 99 ? -5.817 11.622 12.268 1.00 97.12 99 ILE A N 1
ATOM 793 C CA . ILE A 1 99 ? -6.342 10.733 11.223 1.00 97.12 99 ILE A CA 1
ATOM 794 C C . ILE A 1 99 ? -5.661 9.363 11.291 1.00 97.12 99 ILE A C 1
ATOM 796 O O . ILE A 1 99 ? -6.347 8.338 11.300 1.00 97.12 99 ILE A O 1
ATOM 800 N N . LYS A 1 100 ? -4.325 9.334 11.393 1.00 97.75 100 LYS A N 1
ATOM 801 C CA . LYS A 1 100 ? -3.564 8.082 11.522 1.00 97.75 100 LYS A CA 1
ATOM 802 C C . LYS A 1 100 ? -3.976 7.302 12.771 1.00 97.75 100 LYS A C 1
ATOM 804 O O . LYS A 1 100 ? -4.252 6.109 12.677 1.00 97.75 100 LYS A O 1
ATOM 809 N N . GLN A 1 101 ? -4.086 7.967 13.923 1.00 98.00 101 GLN A N 1
ATOM 810 C CA . GLN A 1 101 ? -4.500 7.325 15.178 1.00 98.00 101 GLN A CA 1
ATOM 811 C C . GLN A 1 101 ? -5.907 6.720 15.084 1.00 98.00 101 GLN A C 1
ATOM 813 O O . GLN A 1 101 ? -6.104 5.566 15.468 1.00 98.00 101 GLN A O 1
ATOM 818 N N . LYS A 1 102 ? -6.873 7.461 14.526 1.00 98.06 102 LYS A N 1
ATOM 819 C CA . LYS A 1 102 ? -8.245 6.975 14.310 1.00 98.06 102 LYS A CA 1
ATOM 820 C C . LYS A 1 102 ? -8.286 5.775 13.365 1.00 98.06 102 LYS A C 1
ATOM 822 O O . LYS A 1 102 ? -8.998 4.813 13.643 1.00 98.06 102 LYS A O 1
ATOM 827 N N . ALA A 1 103 ? -7.515 5.808 12.279 1.00 98.31 103 ALA A N 1
ATOM 828 C CA . ALA A 1 103 ? -7.449 4.704 11.326 1.00 98.31 103 ALA A CA 1
ATOM 829 C C . ALA A 1 103 ? -6.869 3.431 11.961 1.00 98.31 103 ALA A C 1
ATOM 831 O O . ALA A 1 103 ? -7.452 2.357 11.811 1.00 98.31 103 ALA A O 1
ATOM 832 N N . VAL A 1 104 ? -5.774 3.551 12.722 1.00 98.69 104 VAL A N 1
ATOM 833 C CA . VAL A 1 104 ? -5.189 2.425 13.468 1.00 98.69 104 VAL A CA 1
ATOM 834 C C . VAL A 1 104 ? -6.194 1.869 14.477 1.00 98.69 104 VAL A C 1
ATOM 836 O O . VAL A 1 104 ? -6.420 0.663 14.503 1.00 98.69 104 VAL A O 1
ATOM 839 N N . ALA A 1 105 ? -6.842 2.728 15.269 1.00 98.44 105 ALA A N 1
ATOM 840 C CA . ALA A 1 105 ? -7.826 2.298 16.260 1.00 98.44 105 ALA A CA 1
ATOM 841 C C . ALA A 1 105 ? -9.013 1.554 15.624 1.00 98.44 105 ALA A C 1
ATOM 843 O O . ALA A 1 105 ? -9.420 0.508 16.128 1.00 98.44 105 ALA A O 1
ATOM 844 N N . ALA A 1 106 ? -9.531 2.052 14.497 1.00 98.25 106 ALA A N 1
ATOM 845 C CA . ALA A 1 106 ? -10.625 1.417 13.767 1.00 98.25 106 ALA A CA 1
ATOM 846 C C . ALA A 1 106 ? -10.237 0.031 13.225 1.00 98.25 106 ALA A C 1
ATOM 848 O O . ALA A 1 106 ? -11.001 -0.919 13.371 1.00 98.25 106 ALA A O 1
ATOM 849 N N . LEU A 1 107 ? -9.039 -0.117 12.650 1.00 98.50 107 LEU A N 1
ATOM 850 C CA . LEU A 1 107 ? -8.557 -1.415 12.165 1.00 98.50 107 LEU A CA 1
ATOM 851 C C . LEU A 1 107 ? -8.339 -2.407 13.311 1.00 98.50 107 LEU A C 1
ATOM 853 O O . LEU A 1 107 ? -8.758 -3.560 13.217 1.00 98.50 107 LEU A O 1
ATOM 857 N N . THR A 1 108 ? -7.737 -1.965 14.414 1.00 98.25 108 THR A N 1
ATOM 858 C CA . THR A 1 108 ? -7.537 -2.813 15.595 1.00 98.25 108 THR A CA 1
ATOM 859 C C . THR A 1 108 ? -8.869 -3.295 16.172 1.00 98.25 108 THR A C 1
ATOM 861 O O . THR A 1 108 ? -8.986 -4.464 16.532 1.00 98.25 108 THR A O 1
ATOM 864 N N . ALA A 1 109 ? -9.899 -2.440 16.205 1.00 97.81 109 ALA A N 1
ATOM 865 C CA . ALA A 1 109 ? -11.239 -2.814 16.666 1.00 97.81 109 ALA A CA 1
ATOM 866 C C . ALA A 1 109 ? -11.905 -3.892 15.787 1.00 97.81 109 ALA A C 1
ATOM 868 O O . ALA A 1 109 ? -12.630 -4.742 16.298 1.00 97.81 109 ALA A O 1
ATOM 869 N N . GLU A 1 110 ? -11.607 -3.912 14.485 1.00 97.00 110 GLU A N 1
ATOM 870 C CA . GLU A 1 110 ? -12.047 -4.964 13.554 1.00 97.00 110 GLU A CA 1
ATOM 871 C C . GLU A 1 110 ? -11.238 -6.273 13.701 1.00 97.00 110 GLU A C 1
ATOM 873 O O . GLU A 1 110 ? -11.605 -7.324 13.160 1.00 97.00 110 GLU A O 1
ATOM 878 N N . GLY A 1 111 ? -10.163 -6.253 14.492 1.00 97.00 111 GLY A N 1
ATOM 879 C CA . GLY A 1 111 ? -9.310 -7.405 14.784 1.00 97.00 111 GLY A CA 1
ATOM 880 C C . GLY A 1 111 ? -8.069 -7.508 13.902 1.00 97.00 111 GLY A C 1
ATOM 881 O O . GLY A 1 111 ? -7.505 -8.593 13.783 1.00 97.00 111 GLY A O 1
ATOM 882 N N . PHE A 1 112 ? -7.644 -6.413 13.270 1.00 98.44 112 PHE A N 1
ATOM 883 C CA . PHE A 1 112 ? -6.370 -6.379 12.561 1.00 98.44 112 PHE A CA 1
ATOM 884 C C . PHE A 1 112 ? -5.193 -6.181 13.519 1.00 98.44 112 PHE A C 1
ATOM 886 O O . PHE A 1 112 ? -5.232 -5.331 14.408 1.00 98.44 112 PHE A O 1
ATOM 893 N N . ALA A 1 113 ? -4.090 -6.876 13.252 1.00 98.44 113 ALA A N 1
ATOM 894 C CA . ALA A 1 113 ? -2.770 -6.476 13.722 1.00 98.44 113 ALA A CA 1
ATOM 895 C C . ALA A 1 113 ? -2.192 -5.453 12.732 1.00 98.44 113 ALA A C 1
ATOM 897 O O . ALA A 1 113 ? -1.830 -5.807 11.609 1.00 98.44 113 ALA A O 1
ATOM 898 N N . VAL A 1 114 ? -2.169 -4.172 13.108 1.00 98.56 114 VAL A N 1
ATOM 899 C CA . VAL A 1 114 ? -1.733 -3.084 12.218 1.00 98.56 114 VAL A CA 1
ATOM 900 C C . VAL A 1 114 ? -0.213 -2.947 12.251 1.00 98.56 114 VAL A C 1
ATOM 902 O O . VAL A 1 114 ? 0.349 -2.627 13.295 1.00 98.56 114 VAL A O 1
ATOM 905 N N . ASP A 1 115 ? 0.443 -3.134 11.104 1.00 97.81 115 ASP A N 1
ATOM 906 C CA . ASP A 1 115 ? 1.881 -2.870 10.974 1.00 97.81 115 ASP A CA 1
ATOM 907 C C . ASP A 1 115 ? 2.127 -1.365 10.880 1.00 97.81 115 ASP A C 1
ATOM 909 O O . ASP A 1 115 ? 2.995 -0.815 11.553 1.00 97.81 115 ASP A O 1
ATOM 913 N N . TYR A 1 116 ? 1.366 -0.705 10.002 1.00 97.50 116 TYR A N 1
ATOM 914 C CA . TYR A 1 116 ? 1.388 0.740 9.845 1.00 97.50 116 TYR A CA 1
ATOM 915 C C . TYR A 1 116 ? 0.114 1.258 9.176 1.00 97.50 116 TYR A C 1
ATOM 917 O O . TYR A 1 116 ? -0.489 0.603 8.320 1.00 97.50 116 TYR A O 1
ATOM 925 N N . PHE A 1 117 ? -0.229 2.495 9.519 1.00 98.12 117 PHE A N 1
ATOM 926 C CA . PHE A 1 117 ? -1.077 3.370 8.723 1.00 98.12 117 PHE A CA 1
ATOM 927 C C . PHE A 1 117 ? -0.361 4.715 8.642 1.00 98.12 117 PHE A C 1
ATOM 929 O O . PHE A 1 117 ? -0.253 5.421 9.644 1.00 98.12 117 PHE A O 1
ATOM 936 N N . GLU A 1 118 ? 0.164 5.053 7.471 1.00 96.69 118 GLU A N 1
ATOM 937 C CA . GLU A 1 118 ? 0.971 6.253 7.275 1.00 96.69 118 GLU A CA 1
ATOM 938 C C . GLU A 1 118 ? 0.388 7.156 6.203 1.00 96.69 118 GLU A C 1
ATOM 940 O O . GLU A 1 118 ? -0.225 6.694 5.246 1.00 96.69 118 GLU A O 1
ATOM 945 N N . ILE A 1 119 ? 0.605 8.455 6.376 1.00 96.06 119 ILE A N 1
ATOM 946 C CA . ILE A 1 119 ? 0.303 9.471 5.374 1.00 96.06 119 ILE A CA 1
ATOM 947 C C . ILE A 1 119 ? 1.639 10.106 5.016 1.00 96.06 119 ILE A C 1
ATOM 949 O O . ILE A 1 119 ? 2.370 10.552 5.903 1.00 96.06 119 ILE A O 1
ATOM 953 N N . ALA A 1 120 ? 1.972 10.065 3.732 1.00 94.19 120 ALA A N 1
ATOM 954 C CA . ALA A 1 120 ? 3.267 10.484 3.222 1.00 94.19 120 ALA A CA 1
ATOM 955 C C . ALA A 1 120 ? 3.113 11.327 1.957 1.00 94.19 120 ALA A C 1
ATOM 957 O O . ALA A 1 120 ? 2.060 11.322 1.308 1.00 94.19 120 ALA A O 1
ATOM 958 N N . ASP A 1 121 ? 4.195 12.009 1.583 1.00 92.56 121 ASP A N 1
ATOM 959 C CA . ASP A 1 121 ? 4.294 12.613 0.259 1.00 92.56 121 ASP A CA 1
ATOM 960 C C . ASP A 1 121 ? 4.195 11.523 -0.819 1.00 92.56 121 ASP A C 1
ATOM 962 O O . ASP A 1 121 ? 4.922 10.528 -0.792 1.00 92.56 121 ASP A O 1
ATOM 966 N N . ALA A 1 122 ? 3.303 11.715 -1.787 1.00 90.00 122 ALA A N 1
ATOM 967 C CA . ALA A 1 122 ? 3.015 10.739 -2.834 1.00 90.00 122 ALA A CA 1
ATOM 968 C C . ALA A 1 122 ? 4.223 10.459 -3.751 1.00 90.00 122 ALA A C 1
ATOM 970 O O . ALA A 1 122 ? 4.304 9.408 -4.378 1.00 90.00 122 ALA A O 1
ATOM 971 N N . THR A 1 123 ? 5.192 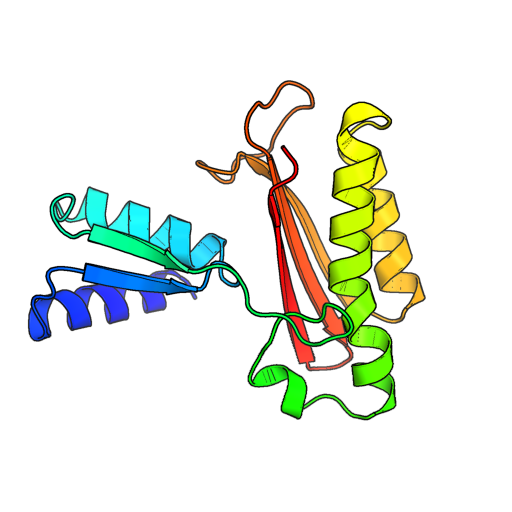11.373 -3.835 1.00 85.88 123 THR A N 1
ATOM 972 C CA . THR A 1 123 ? 6.344 11.229 -4.733 1.00 85.88 123 THR A CA 1
ATOM 973 C C . THR A 1 123 ? 7.544 10.642 -3.998 1.00 85.88 123 THR A C 1
ATOM 975 O O . THR A 1 123 ? 8.103 9.625 -4.406 1.00 85.88 123 THR A O 1
ATOM 978 N N . ALA A 1 124 ? 7.956 11.276 -2.907 1.00 85.19 124 ALA A N 1
ATOM 979 C CA . ALA A 1 124 ? 9.170 10.923 -2.187 1.00 85.19 124 ALA A CA 1
ATOM 980 C C . ALA A 1 124 ? 8.935 9.878 -1.086 1.00 85.19 124 ALA A C 1
ATOM 982 O O . ALA A 1 124 ? 9.904 9.308 -0.588 1.00 85.19 124 ALA A O 1
ATOM 983 N N . LEU A 1 125 ? 7.676 9.629 -0.698 1.00 87.69 125 LEU A N 1
ATOM 984 C CA . LEU A 1 125 ? 7.307 8.799 0.456 1.00 87.69 125 LEU A CA 1
ATOM 985 C C . LEU A 1 125 ? 7.982 9.245 1.761 1.00 87.69 125 LEU A C 1
ATOM 987 O O . LEU A 1 125 ? 8.207 8.447 2.671 1.00 87.69 125 LEU A O 1
ATOM 991 N N . LEU A 1 126 ? 8.304 10.536 1.846 1.00 86.31 126 LEU A N 1
ATOM 992 C CA . LEU A 1 126 ? 8.822 11.166 3.051 1.00 86.31 126 LEU A CA 1
ATOM 993 C C . LEU A 1 126 ? 7.665 11.538 3.988 1.00 86.31 126 LEU A C 1
ATOM 995 O O . LEU A 1 126 ? 6.537 11.729 3.513 1.00 86.31 126 LEU A O 1
ATOM 999 N N . PRO A 1 127 ? 7.928 11.667 5.304 1.00 83.12 127 PRO A N 1
ATOM 1000 C CA . PRO A 1 127 ? 6.933 12.150 6.251 1.00 83.12 127 PRO A CA 1
ATOM 1001 C C . PRO A 1 127 ? 6.326 13.471 5.771 1.00 83.12 127 PRO A C 1
ATOM 1003 O O . PRO A 1 127 ? 7.051 14.433 5.514 1.00 83.12 127 PRO A O 1
ATOM 1006 N N . SER A 1 128 ? 5.003 13.507 5.633 1.00 82.12 128 SER A N 1
ATOM 1007 C CA . SER A 1 128 ? 4.286 14.695 5.177 1.00 82.12 128 SER A CA 1
ATOM 1008 C C . SER A 1 128 ? 3.818 15.555 6.344 1.00 82.12 128 SER A C 1
ATOM 1010 O O . SER A 1 128 ? 3.388 15.043 7.378 1.00 82.12 128 SER A O 1
ATOM 1012 N N . THR A 1 129 ? 3.832 16.866 6.140 1.00 79.31 129 THR A N 1
ATOM 1013 C CA . THR A 1 129 ? 3.156 17.852 6.992 1.00 79.31 129 THR A CA 1
ATOM 1014 C C . THR A 1 129 ? 1.774 18.187 6.434 1.00 79.31 129 THR A C 1
ATOM 1016 O O . THR A 1 129 ? 1.500 17.926 5.260 1.00 79.31 129 THR A O 1
ATOM 1019 N N . ASP A 1 130 ? 0.936 18.850 7.234 1.00 75.06 130 ASP A N 1
ATOM 1020 C CA . ASP A 1 130 ? -0.399 19.318 6.820 1.00 75.06 130 ASP A CA 1
ATOM 1021 C C . ASP A 1 130 ? -0.359 20.284 5.608 1.00 75.06 130 ASP A C 1
ATOM 1023 O O . ASP A 1 130 ? -1.362 20.493 4.935 1.00 75.06 130 ASP A O 1
ATOM 1027 N N . SER A 1 131 ? 0.810 20.850 5.286 1.00 72.88 131 SER A N 1
ATOM 1028 C CA . SER A 1 131 ? 1.046 21.722 4.124 1.00 72.88 131 SER A CA 1
ATOM 1029 C C . SER A 1 131 ? 1.431 20.988 2.828 1.00 72.88 131 SER A C 1
ATOM 1031 O O . SER A 1 131 ? 1.697 21.632 1.811 1.00 72.88 131 SER A O 1
ATOM 1033 N N . SER A 1 132 ? 1.503 19.655 2.844 1.00 78.38 132 SER A N 1
ATOM 1034 C CA . SER A 1 132 ? 1.962 18.867 1.693 1.00 78.38 132 SER A CA 1
ATOM 1035 C C . SER A 1 132 ? 0.912 18.823 0.580 1.00 78.38 132 SER A C 1
ATOM 1037 O O . SER A 1 132 ? -0.268 18.581 0.820 1.00 78.38 132 SER A O 1
ATOM 1039 N N . GLN A 1 133 ? 1.344 19.020 -0.667 1.00 79.12 133 GLN A N 1
ATOM 1040 C CA . GLN A 1 133 ? 0.427 19.159 -1.806 1.00 79.12 133 GLN A CA 1
ATOM 1041 C C . GLN A 1 133 ? -0.021 17.841 -2.434 1.00 79.12 133 GLN A C 1
ATOM 1043 O O . GLN A 1 133 ? -1.055 17.823 -3.089 1.00 79.12 133 GLN A O 1
ATOM 1048 N N . LYS A 1 134 ? 0.743 16.756 -2.275 1.00 90.50 134 LYS A N 1
ATOM 1049 C CA . LYS A 1 134 ? 0.411 15.442 -2.836 1.00 90.50 134 LYS A CA 1
ATOM 1050 C C . LYS A 1 134 ? 0.567 14.387 -1.761 1.00 90.50 134 LYS A C 1
ATOM 1052 O O . LYS A 1 134 ? 1.681 14.028 -1.398 1.00 90.50 134 LYS A O 1
ATOM 1057 N N . LEU A 1 135 ? -0.551 13.905 -1.251 1.00 94.31 135 LEU A N 1
ATOM 1058 C CA . LEU A 1 135 ? -0.613 12.992 -0.127 1.00 94.31 135 LEU A CA 1
ATOM 1059 C C . LEU A 1 135 ? -1.120 11.629 -0.571 1.00 94.31 135 LEU A C 1
ATOM 1061 O O . LEU A 1 135 ? -2.062 11.512 -1.356 1.00 94.31 135 LEU A O 1
ATOM 1065 N N . VAL A 1 136 ? -0.531 10.589 0.001 1.00 96.25 136 VAL A N 1
ATOM 1066 C CA . VAL A 1 136 ? -1.019 9.218 -0.111 1.00 96.25 136 VAL A CA 1
ATOM 1067 C C . VAL A 1 136 ? -1.103 8.611 1.284 1.00 96.25 136 VAL A C 1
ATOM 1069 O O . VAL A 1 136 ? -0.161 8.714 2.069 1.00 96.25 136 VAL A O 1
ATOM 1072 N N . ALA A 1 137 ? -2.236 7.986 1.600 1.00 97.50 137 ALA A N 1
ATOM 1073 C CA . ALA A 1 137 ? -2.328 7.098 2.750 1.00 97.50 137 ALA A CA 1
ATOM 1074 C C . ALA A 1 137 ? -1.895 5.693 2.329 1.00 97.50 137 ALA A C 1
ATOM 1076 O O . ALA A 1 137 ? -2.368 5.181 1.312 1.00 97.50 137 ALA A O 1
ATOM 1077 N N . LEU A 1 138 ? -1.022 5.067 3.111 1.00 97.88 138 LEU A N 1
ATOM 1078 C CA . LEU A 1 138 ? -0.586 3.688 2.940 1.00 97.88 138 LEU A CA 1
ATOM 1079 C C . LEU A 1 138 ? -0.937 2.899 4.193 1.00 97.88 138 LEU A C 1
ATOM 1081 O O . LEU A 1 138 ? -0.688 3.351 5.311 1.00 97.88 138 LEU A O 1
ATOM 1085 N N . VAL A 1 139 ? -1.454 1.692 4.007 1.00 98.44 139 VAL A N 1
ATOM 1086 C CA . VAL A 1 139 ? -1.801 0.805 5.113 1.00 98.44 139 VAL A CA 1
ATOM 1087 C C . VAL A 1 139 ? -1.257 -0.590 4.868 1.00 98.44 139 VAL A C 1
ATOM 1089 O O . VAL A 1 139 ? -1.339 -1.132 3.763 1.00 98.44 139 VAL A O 1
ATOM 1092 N N . ALA A 1 140 ? -0.728 -1.185 5.931 1.00 98.25 140 ALA A N 1
ATOM 1093 C CA . ALA A 1 140 ? -0.491 -2.610 6.003 1.00 98.25 140 ALA A CA 1
ATOM 1094 C C . ALA A 1 140 ? -0.959 -3.144 7.352 1.00 98.25 140 ALA A C 1
ATOM 1096 O O . ALA A 1 140 ? -0.599 -2.619 8.406 1.00 98.25 140 ALA A O 1
ATOM 1097 N N . ALA A 1 141 ? -1.768 -4.194 7.308 1.00 98.38 141 ALA A N 1
ATOM 1098 C CA . ALA A 1 141 ? -2.292 -4.835 8.498 1.00 98.38 141 ALA A CA 1
ATOM 1099 C C . ALA A 1 141 ? -2.603 -6.304 8.212 1.00 98.38 141 ALA A C 1
ATOM 1101 O O . ALA A 1 141 ? -2.852 -6.687 7.065 1.00 98.38 141 ALA A O 1
ATOM 1102 N N . SER A 1 142 ? -2.592 -7.126 9.252 1.00 98.50 142 SER A N 1
ATOM 1103 C CA . SER A 1 142 ? -2.782 -8.568 9.145 1.00 98.50 142 SER A CA 1
ATOM 1104 C C . SER A 1 142 ? -4.067 -9.006 9.834 1.00 98.50 142 SER A C 1
ATOM 1106 O O . SER A 1 142 ? -4.390 -8.525 10.919 1.00 98.50 142 SER A O 1
ATOM 1108 N N . LEU A 1 143 ? -4.786 -9.931 9.203 1.00 97.62 143 LEU A N 1
ATOM 1109 C CA . LEU A 1 143 ? -5.793 -10.760 9.862 1.00 97.62 143 LEU A CA 1
ATOM 1110 C C . LEU A 1 143 ? -5.150 -12.129 10.065 1.00 97.62 143 LEU A C 1
ATOM 1112 O O . LEU A 1 143 ? -4.903 -12.840 9.090 1.00 97.62 143 LEU A O 1
ATOM 1116 N N . ASP A 1 144 ? -4.818 -12.445 11.314 1.00 93.69 144 ASP A N 1
ATOM 1117 C CA . ASP A 1 144 ? -3.972 -13.586 11.673 1.00 93.69 144 ASP A CA 1
ATOM 1118 C C . ASP A 1 144 ? -2.641 -13.576 10.889 1.00 93.69 144 ASP A C 1
ATOM 1120 O O . ASP A 1 144 ? -1.871 -12.619 10.979 1.00 93.69 144 ASP A O 1
ATOM 1124 N N . ASP A 1 145 ? -2.355 -14.611 10.097 1.00 93.62 145 ASP A N 1
ATOM 1125 C CA . ASP A 1 145 ? -1.132 -14.754 9.299 1.00 93.62 145 ASP A CA 1
ATOM 1126 C C . ASP A 1 145 ? -1.210 -14.079 7.913 1.00 93.62 145 ASP A C 1
ATOM 1128 O O . ASP A 1 145 ? -0.255 -14.130 7.124 1.00 93.62 145 ASP A O 1
ATOM 1132 N N . ILE A 1 146 ? -2.343 -13.452 7.579 1.00 97.56 146 ILE A N 1
ATOM 1133 C CA . ILE A 1 146 ? -2.609 -12.918 6.242 1.00 97.56 146 ILE A CA 1
ATOM 1134 C C . ILE A 1 146 ? -2.427 -11.406 6.240 1.00 97.56 146 ILE A C 1
ATOM 1136 O O . ILE A 1 146 ? -3.322 -10.633 6.580 1.00 97.56 146 ILE A O 1
ATOM 1140 N N . ARG A 1 147 ? -1.248 -10.988 5.777 1.00 97.69 147 ARG A N 1
ATOM 1141 C CA . ARG A 1 147 ? -0.877 -9.581 5.624 1.00 97.69 147 ARG A CA 1
ATOM 1142 C C . ARG A 1 147 ? -1.499 -8.948 4.378 1.00 97.69 147 ARG A C 1
ATOM 1144 O O . ARG A 1 147 ? -1.157 -9.299 3.239 1.00 97.69 147 ARG A O 1
ATOM 1151 N N . LEU A 1 148 ? -2.359 -7.963 4.593 1.00 98.19 148 LEU A N 1
ATOM 1152 C CA . LEU A 1 148 ? -3.015 -7.162 3.566 1.00 98.19 148 LEU A CA 1
ATOM 1153 C C . LEU A 1 148 ? -2.362 -5.781 3.466 1.00 98.19 148 LEU A C 1
ATOM 1155 O O . LEU A 1 148 ? -1.837 -5.252 4.444 1.00 98.19 148 LEU A O 1
ATOM 1159 N N . ILE A 1 149 ? -2.375 -5.216 2.260 1.00 98.25 149 ILE A N 1
ATOM 1160 C CA . ILE A 1 149 ? -1.895 -3.859 1.991 1.00 98.25 149 ILE A CA 1
ATOM 1161 C C . ILE A 1 149 ? -2.871 -3.145 1.072 1.00 98.25 149 ILE A C 1
ATOM 1163 O O . ILE A 1 149 ? -3.500 -3.784 0.220 1.00 98.25 149 ILE A O 1
ATOM 1167 N N . ASP A 1 150 ? -2.936 -1.831 1.215 1.00 98.38 150 ASP A N 1
ATOM 1168 C CA . ASP A 1 150 ? -3.663 -0.951 0.312 1.00 98.38 150 ASP A CA 1
ATOM 1169 C C . ASP A 1 150 ? -3.122 0.482 0.425 1.00 98.38 150 ASP A C 1
ATOM 1171 O O . ASP A 1 150 ? -2.327 0.802 1.315 1.00 98.38 150 ASP A O 1
ATOM 1175 N N . ASN A 1 151 ? -3.530 1.346 -0.496 1.00 98.12 151 ASN A N 1
ATOM 1176 C CA . ASN A 1 151 ? -3.202 2.762 -0.476 1.00 98.12 151 ASN A CA 1
ATOM 1177 C C . ASN A 1 151 ? -4.282 3.603 -1.167 1.00 98.12 151 ASN A C 1
ATOM 1179 O O . ASN A 1 151 ? -5.078 3.096 -1.964 1.00 98.12 151 ASN A O 1
ATOM 1183 N N . LEU A 1 152 ? -4.301 4.901 -0.861 1.00 97.31 152 LEU A N 1
ATOM 1184 C CA . LEU A 1 152 ? -5.202 5.853 -1.502 1.00 97.31 152 LEU A CA 1
ATOM 1185 C C . LEU A 1 152 ? -4.581 7.259 -1.578 1.00 97.31 152 LEU A C 1
ATOM 1187 O O . LEU A 1 152 ? -4.229 7.817 -0.536 1.00 97.31 152 LEU A O 1
ATOM 1191 N N . PRO A 1 153 ? -4.486 7.869 -2.777 1.00 94.94 153 PRO A N 1
ATOM 1192 C CA . PRO A 1 153 ? -4.186 9.293 -2.918 1.00 94.94 153 PRO A CA 1
ATOM 1193 C C . PRO A 1 153 ? -5.282 10.157 -2.282 1.00 94.94 153 PRO A C 1
ATOM 1195 O O . PRO A 1 153 ? -6.477 9.934 -2.527 1.00 94.94 153 PRO A O 1
ATOM 1198 N N . LEU A 1 154 ? -4.890 11.137 -1.467 1.00 91.69 154 LEU A N 1
ATOM 1199 C CA . LEU A 1 154 ? -5.815 11.899 -0.624 1.00 91.69 154 LEU A CA 1
ATOM 1200 C C . LEU A 1 154 ? -6.234 13.245 -1.233 1.00 91.69 154 LEU A C 1
ATOM 1202 O O . LEU A 1 154 ? -7.346 13.692 -0.959 1.00 91.69 154 LEU A O 1
ATOM 1206 N N . ASN A 1 155 ? -5.413 13.841 -2.098 1.00 80.19 155 ASN A N 1
ATOM 1207 C CA . ASN A 1 155 ? -5.685 15.087 -2.822 1.00 80.19 155 ASN A CA 1
ATOM 1208 C C . ASN A 1 155 ? -5.283 15.007 -4.299 1.00 80.19 155 ASN A C 1
ATOM 1210 O O . ASN A 1 155 ? -4.536 14.072 -4.671 1.00 80.19 155 ASN A O 1
#

Secondary structure (DSSP, 8-state):
-HHHHHHHHHHHHHHH--SEEEEETTSHHHHHHHHHHHHHTT-TTSEEEEEPPPB-TTSPBP-GGGGG--HHHHHHTTHHHHHHHHHHHHTTTS-HHHHHHHHHHHHHHHT-EEEEEEEEETTT-PBPPTT-SSEEEEEEEEETTEEEEEEEE--